Protein AF-A0AA38IYU4-F1 (afdb_monomer_lite)

Radius of gyration: 21.58 Å; chains: 1; bounding box: 38×47×58 Å

Foldseek 3Di:
DDDPDDDDPPPDPPDNADPVLLVVLLCCCPPVVDDLVVSCVVSVHPSVVSVCVNVVHPVPDPDDDDPDDPVVVVVVVVVVVCVVVVVVVVD

Organism: NCBI:txid2755281

InterPro domains:
  IPR007889 DNA binding HTH domain, Psq-type [PF05225] (18-57)
  IPR009057 Homedomain-like superfamily [SSF46689] (13-66)

pLDDT: mean 83.9, std 12.4, range [51.28, 95.06]

Structure (mmCIF, N/CA/C/O backbone):
data_AF-A0AA38IYU4-F1
#
_entry.id   AF-A0AA38IYU4-F1
#
loop_
_atom_site.group_PDB
_atom_site.id
_atom_site.type_symbol
_atom_site.label_atom_id
_atom_site.label_alt_id
_atom_site.label_comp_id
_atom_site.label_asym_id
_atom_site.label_entity_id
_atom_site.label_seq_id
_atom_site.pdbx_PDB_ins_code
_atom_site.Cartn_x
_atom_site.Cartn_y
_atom_site.Cartn_z
_atom_site.occupancy
_atom_site.B_iso_or_equiv
_atom_site.auth_seq_id
_atom_site.auth_comp_id
_atom_site.auth_asym_id
_atom_site.auth_atom_id
_atom_site.pdbx_PDB_model_num
ATOM 1 N N . MET A 1 1 ? 0.730 -36.088 -22.441 1.00 58.06 1 MET A N 1
ATOM 2 C CA . MET A 1 1 ? 0.304 -34.671 -22.550 1.00 58.06 1 MET A CA 1
ATOM 3 C C . MET A 1 1 ? 0.183 -34.071 -21.156 1.00 58.06 1 MET A C 1
ATOM 5 O O . MET A 1 1 ? -0.545 -34.620 -20.338 1.00 58.06 1 MET A O 1
ATOM 9 N N . GLY A 1 2 ? 0.912 -32.991 -20.862 1.00 73.81 2 GLY A N 1
ATOM 10 C CA . GLY A 1 2 ? 0.827 -32.302 -19.570 1.00 73.81 2 GLY A CA 1
ATOM 11 C C . GLY A 1 2 ? -0.503 -31.562 -19.414 1.00 73.81 2 GLY A C 1
ATOM 12 O O . GLY A 1 2 ? -0.997 -30.953 -20.364 1.00 73.81 2 GLY A O 1
ATOM 13 N N . ARG A 1 3 ? -1.101 -31.613 -18.221 1.00 69.94 3 ARG A N 1
ATOM 14 C CA . ARG A 1 3 ? -2.316 -30.847 -17.908 1.00 69.94 3 ARG A CA 1
ATOM 15 C C . ARG A 1 3 ? -2.041 -29.347 -18.113 1.00 69.94 3 ARG A C 1
ATOM 17 O O . ARG A 1 3 ? -1.150 -28.797 -17.472 1.00 69.94 3 ARG A O 1
ATOM 24 N N . LYS A 1 4 ? -2.818 -28.668 -18.969 1.00 72.44 4 LYS A N 1
ATOM 25 C CA . LYS A 1 4 ? -2.785 -27.199 -19.121 1.00 72.44 4 LYS A CA 1
ATOM 26 C C . LYS A 1 4 ? -3.489 -26.547 -17.928 1.00 72.44 4 LYS A C 1
ATOM 28 O O . LYS A 1 4 ? -4.690 -26.296 -17.964 1.00 72.44 4 LYS A O 1
ATOM 33 N N . TYR A 1 5 ? -2.753 -26.308 -16.849 1.00 73.75 5 TYR A N 1
ATOM 34 C CA . TYR A 1 5 ? -3.307 -25.693 -15.646 1.00 73.75 5 TYR A CA 1
ATOM 35 C C . TYR A 1 5 ? -3.553 -24.187 -15.848 1.00 73.75 5 TYR A C 1
ATOM 37 O O . TYR A 1 5 ? -2.609 -23.402 -15.905 1.00 73.75 5 TYR A O 1
ATOM 45 N N . LYS A 1 6 ? -4.826 -23.775 -15.933 1.00 75.12 6 LYS A N 1
ATOM 46 C CA . LYS A 1 6 ? -5.248 -22.366 -15.840 1.00 75.12 6 LYS A CA 1
ATOM 47 C C . LYS A 1 6 ? -5.739 -22.101 -14.416 1.00 75.12 6 LYS A C 1
ATOM 49 O O . LYS A 1 6 ? -6.709 -22.717 -13.977 1.00 75.12 6 LYS A O 1
ATOM 54 N N . ARG A 1 7 ? -5.062 -21.222 -13.670 1.00 66.00 7 ARG A N 1
ATOM 55 C CA . ARG A 1 7 ? -5.474 -20.872 -12.298 1.00 66.00 7 ARG A CA 1
ATOM 56 C C . ARG A 1 7 ? -6.773 -20.068 -12.308 1.00 66.00 7 ARG A C 1
ATOM 58 O O . ARG A 1 7 ? -6.942 -19.188 -13.147 1.00 66.00 7 ARG A O 1
ATOM 65 N N . LYS A 1 8 ? -7.650 -20.331 -11.335 1.00 77.25 8 LYS A N 1
ATOM 66 C CA . LYS A 1 8 ? -8.821 -19.487 -11.063 1.00 77.25 8 LYS A CA 1
ATOM 67 C C . LYS A 1 8 ? -8.354 -18.142 -10.499 1.00 77.25 8 LYS A C 1
ATOM 69 O O . LYS A 1 8 ? -7.507 -18.106 -9.602 1.00 77.25 8 LYS A O 1
ATOM 74 N N . VAL A 1 9 ? -8.901 -17.049 -11.019 1.00 55.50 9 VAL A N 1
ATOM 75 C CA . VAL A 1 9 ? -8.719 -15.710 -10.444 1.00 55.50 9 VAL A CA 1
ATOM 76 C C . VAL A 1 9 ? -9.269 -15.740 -9.010 1.00 55.50 9 VAL A C 1
ATOM 78 O O . VAL A 1 9 ? -10.341 -16.291 -8.785 1.00 55.50 9 VAL A O 1
ATOM 81 N N . GLY A 1 10 ? -8.491 -15.258 -8.034 1.00 56.66 10 GLY A N 1
ATOM 82 C CA . GLY A 1 10 ? -8.841 -15.322 -6.605 1.00 56.66 10 GLY A CA 1
ATOM 83 C C . GLY A 1 10 ? -8.358 -16.564 -5.840 1.00 56.66 10 GLY A C 1
ATOM 84 O O . GLY A 1 10 ? -8.559 -16.647 -4.639 1.00 56.66 10 GLY A O 1
ATOM 85 N N . SER A 1 11 ? -7.653 -17.521 -6.461 1.00 59.91 11 SER A N 1
ATOM 86 C CA . SER A 1 11 ? -7.113 -18.682 -5.713 1.00 59.91 11 SER A CA 1
ATOM 87 C C . SER A 1 11 ? -5.995 -18.327 -4.714 1.00 59.91 11 SER A C 1
ATOM 89 O O . SER A 1 11 ? -5.564 -19.190 -3.947 1.00 59.91 11 SER A O 1
ATOM 91 N N . ARG A 1 12 ? -5.441 -17.109 -4.771 1.00 62.56 12 ARG A N 1
ATOM 92 C CA . ARG A 1 12 ? -4.405 -16.646 -3.841 1.00 62.56 12 ARG A CA 1
ATOM 93 C C . ARG A 1 12 ? -5.076 -15.935 -2.665 1.00 62.56 12 ARG A C 1
ATOM 95 O O . ARG A 1 12 ? -5.355 -14.751 -2.772 1.00 62.56 12 ARG A O 1
ATOM 102 N N . SER A 1 13 ? -5.196 -16.634 -1.539 1.00 61.25 13 SER A N 1
ATOM 103 C CA . SER A 1 13 ? -5.783 -16.135 -0.278 1.00 61.25 13 SER A CA 1
ATOM 104 C C . SER A 1 13 ? -5.080 -14.904 0.337 1.00 61.25 13 SER A C 1
ATOM 106 O O . SER A 1 13 ? -5.574 -14.284 1.270 1.00 61.25 13 SER A O 1
ATOM 108 N N . TYR A 1 14 ? -3.907 -14.504 -0.167 1.00 64.69 14 TYR A N 1
ATOM 109 C CA . TYR A 1 14 ? -3.128 -13.415 0.434 1.00 64.69 14 TYR A CA 1
ATOM 110 C C . TYR A 1 14 ? -3.741 -12.011 0.228 1.00 64.69 14 TYR A C 1
ATOM 112 O O . TYR A 1 14 ? -3.290 -11.052 0.852 1.00 64.69 14 TYR A O 1
ATOM 120 N N . ARG A 1 15 ? -4.746 -11.847 -0.646 1.00 69.31 15 ARG A N 1
ATOM 121 C CA . ARG A 1 15 ? -5.350 -10.533 -0.937 1.00 69.31 15 ARG A CA 1
ATOM 122 C C . ARG A 1 15 ? -6.810 -10.672 -1.373 1.00 69.31 15 ARG A C 1
ATOM 124 O O . ARG A 1 15 ? -7.166 -10.307 -2.487 1.00 69.31 15 ARG A O 1
ATOM 131 N N . ASP A 1 16 ? -7.646 -11.190 -0.478 1.00 77.31 16 ASP A N 1
ATOM 132 C CA . ASP A 1 16 ? -9.085 -11.411 -0.710 1.00 77.31 16 ASP A CA 1
ATOM 133 C C . ASP A 1 16 ? -9.923 -10.109 -0.660 1.00 77.31 16 ASP A C 1
ATOM 135 O O . ASP A 1 16 ? -11.104 -10.114 -0.320 1.00 77.31 16 ASP A O 1
ATOM 139 N N . TYR A 1 17 ? -9.316 -8.966 -0.992 1.00 84.94 17 TYR A N 1
ATOM 140 C CA . TYR A 1 17 ? -9.963 -7.658 -1.066 1.00 84.94 17 TYR A CA 1
ATOM 141 C C . TYR A 1 17 ? -9.559 -6.938 -2.355 1.00 84.94 17 TYR A C 1
ATOM 143 O O . TYR A 1 17 ? -8.430 -7.071 -2.834 1.00 84.94 17 TYR A O 1
ATOM 151 N N . THR A 1 18 ? -10.496 -6.184 -2.927 1.00 88.00 18 THR A N 1
ATOM 152 C CA . THR A 1 18 ? -10.268 -5.392 -4.140 1.00 88.00 18 THR A CA 1
ATOM 153 C C . THR A 1 18 ? -9.496 -4.114 -3.824 1.00 88.00 18 THR A C 1
ATOM 155 O O . THR A 1 18 ? -9.512 -3.633 -2.689 1.00 88.00 18 THR A O 1
ATOM 158 N N . GLU A 1 19 ? -8.817 -3.558 -4.830 1.00 88.62 19 GLU A N 1
ATOM 159 C CA . GLU A 1 19 ? -8.097 -2.288 -4.675 1.00 88.62 19 GLU A CA 1
ATOM 160 C C . GLU A 1 19 ? -9.067 -1.133 -4.385 1.00 88.62 19 GLU A C 1
ATOM 162 O O . GLU A 1 19 ? -8.808 -0.334 -3.496 1.00 88.62 19 GLU A O 1
ATOM 167 N N . GLU A 1 20 ? -10.244 -1.138 -5.015 1.00 91.12 20 GLU A N 1
ATOM 168 C CA . GLU A 1 20 ? -11.322 -0.169 -4.767 1.00 91.12 20 GLU A CA 1
ATOM 169 C C . GLU A 1 20 ? -11.717 -0.113 -3.281 1.00 91.12 20 GLU A C 1
ATOM 171 O O . GLU A 1 20 ? -11.737 0.953 -2.670 1.00 91.12 20 GLU A O 1
ATOM 176 N N . LYS A 1 21 ? -11.940 -1.276 -2.647 1.00 92.25 21 LYS A N 1
ATOM 177 C CA . LYS A 1 21 ? -12.273 -1.344 -1.213 1.00 92.25 21 LYS A CA 1
ATOM 178 C C . LYS A 1 21 ? -11.131 -0.856 -0.328 1.00 92.25 21 LYS A C 1
ATOM 180 O O . LYS A 1 21 ? -11.380 -0.345 0.762 1.00 92.25 21 LYS A O 1
ATOM 185 N N . LEU A 1 22 ? -9.886 -1.057 -0.757 1.00 91.56 22 LEU A N 1
ATOM 186 C CA . LEU A 1 22 ? -8.716 -0.573 -0.034 1.00 91.56 22 LEU A CA 1
ATOM 187 C C . LEU A 1 22 ? -8.639 0.955 -0.083 1.00 91.56 22 LEU A C 1
ATOM 189 O O . LEU A 1 22 ? -8.432 1.572 0.960 1.00 91.56 22 LEU A O 1
ATOM 193 N N . GLU A 1 23 ? -8.826 1.555 -1.256 1.00 93.56 23 GLU A N 1
ATOM 194 C CA . GLU A 1 23 ? -8.823 3.010 -1.431 1.00 93.56 23 GLU A CA 1
ATOM 195 C C . GLU A 1 23 ? -9.976 3.676 -0.669 1.00 93.56 23 GLU A C 1
ATOM 197 O O . GLU A 1 23 ? -9.757 4.637 0.073 1.00 93.56 23 GLU A O 1
ATOM 202 N N . GLU A 1 24 ? -11.187 3.119 -0.737 1.00 94.56 24 GLU A N 1
ATOM 203 C CA . GLU A 1 24 ? -12.320 3.593 0.066 1.00 94.56 24 GLU A CA 1
ATOM 204 C C . GLU A 1 24 ? -12.043 3.491 1.573 1.00 94.56 24 GLU A C 1
ATOM 206 O O . GLU A 1 24 ? -12.311 4.422 2.331 1.00 94.56 24 GLU A O 1
ATOM 211 N N . ALA A 1 25 ? -11.460 2.383 2.038 1.00 94.19 25 ALA A N 1
ATOM 212 C CA . ALA A 1 25 ? -11.109 2.235 3.447 1.00 94.19 25 ALA A CA 1
ATOM 213 C C . ALA A 1 25 ? -10.072 3.278 3.894 1.00 94.19 25 ALA A C 1
ATOM 215 O O . ALA A 1 25 ? -10.174 3.801 5.004 1.00 94.19 25 ALA A O 1
ATOM 216 N N . LEU A 1 26 ? -9.087 3.587 3.046 1.00 93.62 26 LEU A N 1
ATOM 217 C CA . LEU A 1 26 ? -8.059 4.587 3.334 1.00 93.62 26 LEU A CA 1
ATOM 218 C C . LEU A 1 26 ? -8.641 6.002 3.376 1.00 93.62 26 LEU A C 1
ATOM 220 O O . LEU A 1 26 ? -8.389 6.708 4.350 1.00 93.62 26 LEU A O 1
ATOM 224 N N . THR A 1 27 ? -9.479 6.375 2.405 1.00 94.56 27 THR A N 1
ATOM 225 C CA . THR A 1 27 ? -10.160 7.685 2.387 1.00 94.56 27 THR A CA 1
ATOM 226 C C . THR A 1 27 ? -11.078 7.864 3.597 1.00 94.56 27 THR A C 1
ATOM 228 O O . THR A 1 27 ? -11.088 8.915 4.232 1.00 94.56 27 THR A O 1
ATOM 231 N N . LYS A 1 28 ? -11.795 6.815 4.032 1.00 94.31 28 LYS A N 1
ATOM 232 C CA . LYS A 1 28 ? -12.583 6.879 5.278 1.00 94.31 28 LYS A CA 1
ATOM 233 C C . LYS A 1 28 ? -11.731 7.097 6.526 1.00 94.31 28 LYS A C 1
ATOM 235 O O . LYS A 1 28 ? -12.172 7.781 7.451 1.00 94.31 28 LYS A O 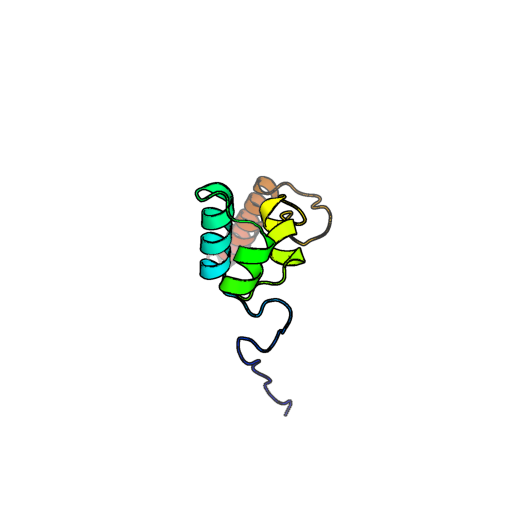1
ATOM 240 N N . VAL A 1 29 ? -10.536 6.517 6.577 1.00 93.38 29 VAL A N 1
ATOM 241 C CA . VAL A 1 29 ? -9.612 6.714 7.700 1.00 93.38 29 VAL A CA 1
ATOM 242 C C . VAL A 1 29 ? -9.042 8.135 7.699 1.00 93.38 29 VAL A C 1
ATOM 244 O O . VAL A 1 29 ? -8.969 8.730 8.771 1.00 93.38 29 VAL A O 1
ATOM 247 N N . THR A 1 30 ? -8.684 8.692 6.537 1.00 91.19 30 THR A N 1
ATOM 248 C CA . THR A 1 30 ? -8.104 10.043 6.435 1.00 91.19 30 THR A CA 1
ATOM 249 C C . THR A 1 30 ? -9.140 11.149 6.604 1.00 91.19 30 THR A C 1
ATOM 251 O O . THR A 1 30 ? -8.917 12.073 7.380 1.00 91.19 30 THR A O 1
ATOM 254 N N . ASP A 1 31 ? -10.285 11.040 5.932 1.00 90.12 31 ASP A N 1
ATOM 255 C CA . ASP A 1 31 ? -11.213 12.165 5.765 1.00 90.12 31 ASP A CA 1
ATOM 256 C C . ASP A 1 31 ? -12.279 12.190 6.863 1.00 90.12 31 ASP A C 1
ATOM 258 O O . ASP A 1 31 ? -12.718 13.249 7.306 1.00 90.12 31 ASP A O 1
ATOM 262 N N . PHE A 1 32 ? -12.696 11.009 7.333 1.00 86.94 32 PHE A N 1
ATOM 263 C CA . PHE A 1 32 ? -13.768 10.854 8.324 1.00 86.94 32 PHE A CA 1
ATOM 264 C C . PHE A 1 32 ? -13.245 10.485 9.720 1.00 86.94 32 PHE A C 1
ATOM 266 O O . PHE A 1 32 ? -14.038 10.142 10.601 1.00 86.94 32 PHE A O 1
ATOM 273 N N . ASN A 1 33 ? -11.923 10.530 9.927 1.00 86.06 33 ASN A N 1
ATOM 274 C CA . ASN A 1 33 ? -11.245 10.216 11.188 1.00 86.06 33 ASN A CA 1
ATOM 275 C C . ASN A 1 33 ? -11.647 8.843 11.775 1.00 86.06 33 ASN A C 1
ATOM 277 O O . ASN A 1 33 ? -11.744 8.652 12.992 1.00 86.06 33 ASN A O 1
ATOM 281 N N . TRP A 1 34 ? -11.955 7.870 10.909 1.00 93.12 34 TRP A N 1
ATOM 282 C CA . TRP A 1 34 ? -12.306 6.521 11.347 1.00 93.12 34 TRP A CA 1
ATOM 283 C C . TRP A 1 34 ? -11.094 5.797 11.920 1.00 93.12 34 TRP A C 1
ATOM 285 O O . TRP A 1 34 ? -9.983 5.874 11.401 1.00 93.12 34 TRP A O 1
ATOM 295 N N . SER A 1 35 ? -11.323 4.985 12.954 1.00 94.38 35 SER A N 1
ATOM 296 C CA . SER A 1 35 ? -10.274 4.091 13.430 1.00 94.38 35 SER A CA 1
ATOM 297 C C . SER A 1 35 ? -9.966 3.022 12.378 1.00 94.38 35 SER A C 1
ATOM 299 O O . SER A 1 35 ? -10.866 2.421 11.785 1.00 94.38 35 SER A O 1
ATOM 301 N N . ILE A 1 36 ? -8.679 2.722 12.191 1.00 93.88 36 ILE A N 1
ATOM 302 C CA . ILE A 1 36 ? -8.216 1.705 11.230 1.00 93.88 36 ILE A CA 1
ATOM 303 C C . ILE A 1 36 ? -8.869 0.344 11.516 1.00 93.88 36 ILE A C 1
ATOM 305 O O . ILE A 1 36 ? -9.239 -0.372 10.593 1.00 93.88 36 ILE A O 1
ATOM 309 N N . LYS A 1 37 ? -9.091 -0.002 12.794 1.00 95.00 37 LYS A N 1
ATOM 310 C CA . LYS A 1 37 ? -9.815 -1.227 13.187 1.00 95.00 37 LYS A CA 1
ATOM 311 C C . LYS A 1 37 ? -11.266 -1.235 12.697 1.00 95.00 37 LYS A C 1
ATOM 313 O O . LYS A 1 37 ? -11.743 -2.276 12.247 1.00 95.00 37 LYS A O 1
ATOM 318 N N . LYS A 1 38 ? -11.966 -0.097 12.778 1.00 95.06 38 LYS A N 1
ATOM 319 C CA . LYS A 1 38 ? -13.346 0.038 12.293 1.00 95.06 38 LYS A CA 1
ATOM 320 C C . LYS A 1 38 ? -13.401 -0.123 10.774 1.00 95.06 38 LYS A C 1
ATOM 322 O O . LYS A 1 38 ? -14.200 -0.917 10.289 1.00 95.06 38 LYS A O 1
ATOM 327 N N . ALA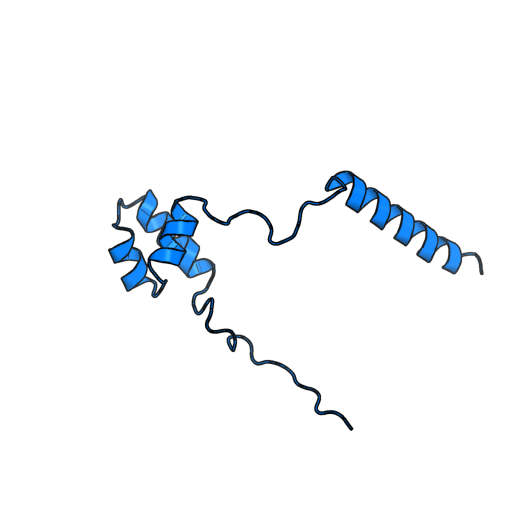 A 1 39 ? -12.523 0.567 10.046 1.00 94.88 39 ALA A N 1
ATOM 328 C CA . ALA A 1 39 ? -12.430 0.448 8.593 1.00 94.88 39 ALA A CA 1
ATOM 329 C C . ALA A 1 39 ? -12.075 -0.988 8.161 1.00 94.88 39 ALA A C 1
ATOM 331 O O . ALA A 1 39 ? -12.772 -1.573 7.340 1.00 94.88 39 ALA A O 1
ATOM 332 N N . ALA A 1 40 ? -11.078 -1.610 8.795 1.00 94.19 40 ALA A N 1
ATOM 333 C CA . ALA A 1 40 ? -10.687 -2.997 8.539 1.00 94.19 40 ALA A CA 1
ATOM 334 C C . ALA A 1 40 ? -11.872 -3.976 8.642 1.00 94.19 40 ALA A C 1
ATOM 336 O O . ALA A 1 40 ? -12.083 -4.796 7.750 1.00 94.19 40 ALA A O 1
ATOM 337 N N . LYS A 1 41 ? -12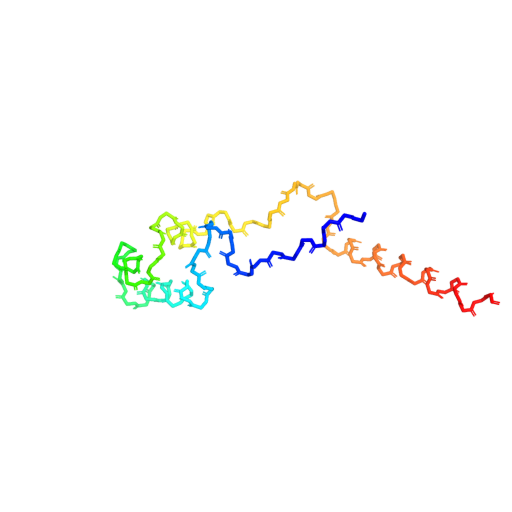.691 -3.851 9.696 1.00 94.19 41 LYS A N 1
ATOM 338 C CA . LYS A 1 41 ? -13.868 -4.708 9.901 1.00 94.19 41 LYS A CA 1
ATOM 339 C C . LYS A 1 41 ? -14.959 -4.477 8.852 1.00 94.19 41 LYS A C 1
ATOM 341 O O . LYS A 1 41 ? -15.545 -5.445 8.383 1.00 94.19 41 LYS A O 1
ATOM 346 N N . LEU A 1 42 ? -15.238 -3.221 8.499 1.00 94.00 42 LEU A N 1
ATOM 347 C CA . LEU A 1 42 ? -16.303 -2.873 7.549 1.00 94.00 42 LEU A CA 1
ATOM 348 C C . LEU A 1 42 ? -15.961 -3.270 6.111 1.00 94.00 42 LEU A C 1
ATOM 350 O O . LEU A 1 42 ? -16.813 -3.793 5.401 1.00 94.00 42 LEU A O 1
ATOM 354 N N . TYR A 1 43 ? -14.711 -3.061 5.702 1.00 92.06 43 TYR A N 1
ATOM 355 C CA . TYR A 1 43 ? -14.255 -3.343 4.341 1.00 92.06 43 TYR A CA 1
ATOM 356 C C . TYR A 1 43 ? -13.724 -4.774 4.158 1.00 92.06 43 TYR A C 1
ATOM 358 O O . TYR A 1 43 ? -13.399 -5.169 3.038 1.00 92.06 43 TYR A O 1
ATOM 366 N N . GLY A 1 44 ? -13.655 -5.569 5.233 1.00 91.19 44 GLY A N 1
ATOM 367 C CA . GLY A 1 44 ? -13.163 -6.950 5.194 1.00 91.19 44 GLY A CA 1
ATOM 368 C C . GLY A 1 44 ? -11.661 -7.054 4.917 1.00 91.19 44 GLY A C 1
ATOM 369 O O . GLY A 1 44 ? -11.198 -8.056 4.380 1.00 91.19 44 GLY A O 1
ATOM 370 N N . ILE A 1 45 ? -10.893 -6.017 5.259 1.00 91.19 45 ILE A N 1
ATOM 371 C CA . ILE A 1 45 ? -9.449 -5.949 5.016 1.00 91.19 45 ILE A CA 1
ATOM 372 C C . ILE A 1 45 ? -8.726 -6.267 6.326 1.00 91.19 45 ILE A C 1
ATOM 374 O O . ILE A 1 45 ? -9.047 -5.667 7.355 1.00 91.19 45 ILE A O 1
ATOM 378 N N . PRO A 1 46 ? -7.718 -7.157 6.334 1.00 92.00 46 PRO A N 1
ATOM 379 C CA . PRO A 1 46 ? -6.921 -7.403 7.528 1.00 92.00 46 PRO A CA 1
ATOM 380 C C . PRO A 1 46 ? -6.308 -6.109 8.071 1.00 92.00 46 PRO A C 1
ATOM 382 O O . PRO A 1 46 ? -5.704 -5.333 7.328 1.00 92.00 46 PRO A O 1
ATOM 385 N N . TYR A 1 47 ? -6.412 -5.903 9.387 1.00 93.75 47 TYR A N 1
ATOM 386 C CA . TYR A 1 47 ? -5.923 -4.690 10.050 1.00 93.75 47 TYR A CA 1
ATOM 387 C C . TYR A 1 47 ? -4.466 -4.367 9.693 1.00 93.75 47 TYR A C 1
ATOM 389 O O . TYR A 1 47 ? -4.164 -3.228 9.357 1.00 93.75 47 TYR A O 1
ATOM 397 N N . GLY A 1 48 ? -3.575 -5.367 9.722 1.00 92.06 48 GLY A N 1
ATOM 398 C CA . GLY A 1 48 ? -2.158 -5.176 9.401 1.00 92.06 48 GLY A CA 1
ATOM 399 C C . GLY A 1 48 ? -1.935 -4.706 7.962 1.00 92.06 48 GLY A C 1
ATOM 400 O O . GLY A 1 48 ? -1.128 -3.812 7.728 1.00 92.06 48 GLY A O 1
ATOM 401 N N . SER A 1 49 ? -2.700 -5.237 7.005 1.00 90.56 49 SER A N 1
ATOM 402 C CA . SER A 1 49 ? -2.627 -4.815 5.603 1.00 90.56 49 SER A CA 1
ATOM 403 C C . SER A 1 49 ? -3.065 -3.363 5.431 1.00 90.56 49 SER A C 1
ATOM 405 O O . SER A 1 49 ? -2.358 -2.586 4.789 1.00 90.56 49 SER A O 1
ATOM 407 N N . LEU A 1 50 ? -4.191 -2.983 6.045 1.00 92.50 50 LEU A N 1
ATOM 408 C CA . LEU A 1 50 ? -4.698 -1.613 5.988 1.00 92.50 50 LEU A CA 1
ATOM 409 C C . LEU A 1 50 ? -3.758 -0.635 6.709 1.00 92.50 50 LEU A C 1
ATOM 411 O O . LEU A 1 50 ? -3.461 0.432 6.184 1.00 92.50 50 LEU A O 1
ATOM 415 N N . TYR A 1 51 ? -3.225 -1.024 7.870 1.00 94.25 51 TYR A N 1
ATOM 416 C CA . TYR A 1 51 ? -2.252 -0.240 8.630 1.00 94.25 51 TYR A CA 1
ATOM 417 C C . TYR A 1 51 ? -0.960 -0.009 7.841 1.00 94.25 51 TYR A C 1
ATOM 419 O O 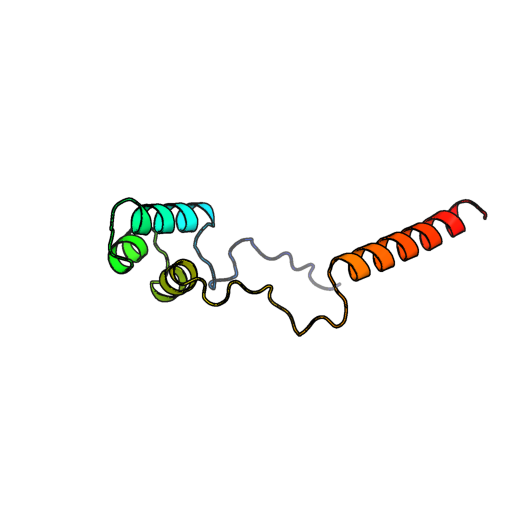. TYR A 1 51 ? -0.492 1.124 7.750 1.00 94.25 51 TYR A O 1
ATOM 427 N N . ASN A 1 52 ? -0.406 -1.060 7.229 1.00 92.56 52 ASN A N 1
ATOM 428 C CA . ASN A 1 52 ? 0.804 -0.953 6.418 1.00 92.56 52 ASN A CA 1
ATOM 429 C C . ASN A 1 52 ? 0.596 0.003 5.245 1.00 92.56 52 ASN A C 1
ATOM 431 O O . ASN A 1 52 ? 1.454 0.835 4.973 1.00 92.56 52 ASN A O 1
ATOM 435 N N . LYS A 1 53 ? -0.560 -0.078 4.580 1.00 91.06 53 LYS A N 1
ATOM 436 C CA . LYS A 1 53 ? -0.912 0.824 3.479 1.00 91.06 53 LYS A CA 1
ATOM 437 C C . LYS A 1 53 ? -1.082 2.265 3.959 1.00 91.06 53 LYS A C 1
ATOM 439 O O . LYS A 1 53 ? -0.462 3.150 3.384 1.00 91.06 53 LYS A O 1
ATOM 444 N N . TYR A 1 54 ? -1.805 2.480 5.059 1.00 91.81 54 TYR A N 1
ATOM 445 C CA . TYR A 1 54 ? -1.971 3.797 5.681 1.00 91.81 54 TYR A CA 1
ATOM 446 C C . TYR A 1 54 ? -0.633 4.437 6.086 1.00 91.81 54 TYR A C 1
ATOM 448 O O . TYR A 1 54 ? -0.429 5.632 5.905 1.00 91.81 54 TYR A O 1
ATOM 456 N N . LYS A 1 55 ? 0.308 3.644 6.611 1.00 91.75 55 LYS A N 1
ATOM 457 C CA . LYS A 1 55 ? 1.641 4.116 7.012 1.00 91.75 55 LYS A CA 1
ATOM 458 C C . LYS A 1 55 ? 2.656 4.199 5.871 1.00 91.75 55 LYS A C 1
ATOM 460 O O . LYS A 1 55 ? 3.796 4.573 6.130 1.00 91.75 55 LYS A O 1
ATOM 465 N N . GLY A 1 56 ? 2.293 3.834 4.641 1.00 88.75 56 GLY A N 1
ATOM 466 C CA . GLY A 1 56 ? 3.254 3.776 3.537 1.00 88.75 56 GLY A CA 1
ATOM 467 C C . GLY A 1 56 ? 4.366 2.742 3.767 1.00 88.75 56 GLY A C 1
ATOM 468 O O . GLY A 1 56 ? 5.492 2.904 3.300 1.00 88.75 56 GLY A O 1
ATOM 469 N N . LEU A 1 57 ? 4.075 1.660 4.489 1.00 86.88 57 LEU A N 1
ATOM 470 C CA . LEU A 1 57 ? 4.983 0.530 4.660 1.00 86.88 57 LEU A CA 1
ATOM 471 C C . LEU A 1 57 ? 4.841 -0.440 3.483 1.00 86.88 57 LEU A C 1
ATOM 473 O O . LEU A 1 57 ? 3.744 -0.696 2.982 1.00 86.88 57 LEU A O 1
ATOM 477 N N . HIS A 1 58 ? 5.967 -1.014 3.051 1.00 76.31 58 HIS A N 1
ATOM 478 C CA . HIS A 1 58 ? 6.019 -2.007 1.968 1.00 76.31 58 HIS A CA 1
ATOM 479 C C . HIS A 1 58 ? 5.383 -1.535 0.638 1.00 76.31 58 HIS A C 1
ATOM 481 O O . HIS A 1 58 ? 4.810 -2.335 -0.100 1.00 76.31 58 HIS A O 1
ATOM 487 N N . VAL A 1 59 ? 5.466 -0.233 0.330 1.00 77.31 59 VAL A N 1
ATOM 488 C CA . VAL A 1 59 ? 5.035 0.359 -0.961 1.00 77.31 59 VAL A CA 1
ATOM 489 C C . VAL A 1 59 ? 6.104 0.271 -2.046 1.00 77.31 59 VAL A C 1
ATOM 491 O O . VAL A 1 59 ? 5.803 0.483 -3.218 1.00 77.31 59 VAL A O 1
ATOM 494 N N . LYS A 1 60 ? 7.352 -0.043 -1.677 1.00 79.31 60 LYS A N 1
ATOM 495 C CA . LYS A 1 60 ? 8.442 -0.210 -2.641 1.00 79.31 60 LYS A CA 1
ATOM 496 C C . LYS A 1 60 ? 8.080 -1.305 -3.644 1.00 79.31 60 LYS A C 1
ATOM 498 O O . LYS A 1 60 ? 7.503 -2.329 -3.271 1.00 79.31 60 LYS A O 1
ATOM 503 N N . LYS A 1 61 ? 8.448 -1.088 -4.909 1.00 74.69 61 LYS A N 1
ATOM 504 C CA . LYS A 1 61 ? 8.313 -2.095 -5.964 1.00 74.69 61 LYS A CA 1
ATOM 505 C C . LYS A 1 61 ? 8.982 -3.383 -5.485 1.00 74.69 61 LYS A C 1
ATOM 507 O O . LYS A 1 61 ? 10.130 -3.363 -5.050 1.00 74.69 61 LYS A O 1
ATOM 512 N N . VAL A 1 62 ? 8.238 -4.484 -5.530 1.00 80.25 62 VAL A N 1
ATOM 513 C CA . VAL A 1 62 ? 8.776 -5.8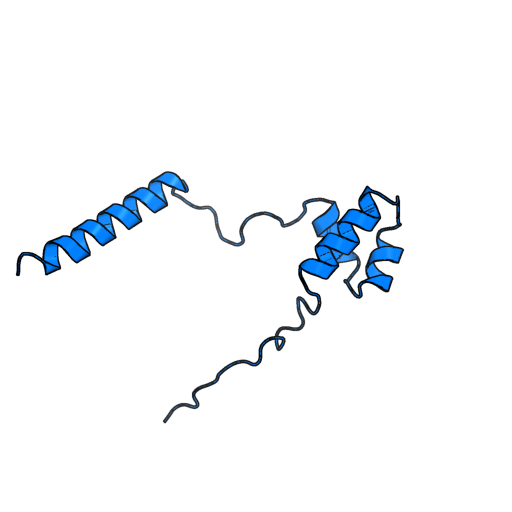00 -5.183 1.00 80.25 62 VAL A CA 1
ATOM 514 C C . VAL A 1 62 ? 9.896 -6.153 -6.165 1.00 80.25 62 VAL A C 1
ATOM 516 O O . VAL A 1 62 ? 9.720 -6.039 -7.377 1.00 80.25 62 VAL A O 1
ATOM 519 N N . GLY A 1 63 ? 11.056 -6.537 -5.640 1.00 80.00 63 GLY A N 1
ATOM 520 C CA . GLY A 1 63 ? 12.259 -6.794 -6.427 1.00 80.00 63 GLY A CA 1
ATOM 521 C C . GLY A 1 63 ? 13.526 -6.524 -5.620 1.00 80.00 63 GLY A C 1
ATOM 522 O O . GLY A 1 63 ? 13.471 -5.913 -4.552 1.00 80.00 63 GLY A O 1
ATOM 523 N N . GLY A 1 64 ? 14.658 -7.017 -6.117 1.00 79.31 64 GLY A N 1
ATOM 524 C CA . GLY A 1 64 ? 15.973 -6.664 -5.584 1.00 79.31 64 GLY A CA 1
ATOM 525 C C . GLY A 1 64 ? 16.390 -5.246 -5.982 1.00 79.31 64 GLY A C 1
ATOM 526 O O . GLY A 1 64 ? 15.657 -4.531 -6.666 1.00 79.31 64 GLY A O 1
ATOM 527 N N . GLN A 1 65 ? 17.589 -4.849 -5.563 1.00 82.00 65 GLN A N 1
ATOM 528 C CA . GLN A 1 65 ? 18.205 -3.601 -6.003 1.00 82.00 65 GLN A CA 1
ATOM 529 C C . GLN A 1 65 ? 18.413 -3.628 -7.524 1.00 82.00 65 GLN A C 1
ATOM 531 O O . GLN A 1 65 ? 19.049 -4.542 -8.049 1.00 82.00 65 GLN A O 1
ATOM 536 N N . THR A 1 66 ? 17.865 -2.641 -8.231 1.00 83.69 66 THR A N 1
ATOM 537 C CA . THR A 1 66 ? 18.107 -2.466 -9.664 1.00 83.69 66 THR A CA 1
ATOM 538 C C . THR A 1 66 ? 19.478 -1.829 -9.862 1.00 83.69 66 THR A C 1
ATOM 540 O O . THR A 1 66 ? 19.796 -0.830 -9.220 1.00 83.69 66 THR A O 1
ATOM 543 N N . VAL A 1 67 ? 20.299 -2.422 -10.732 1.00 89.81 67 VAL A N 1
ATOM 544 C CA . VAL A 1 67 ? 21.596 -1.846 -11.129 1.00 89.81 67 VAL A CA 1
ATOM 545 C C . VAL A 1 67 ? 21.386 -0.629 -12.032 1.00 89.81 67 VAL A C 1
ATOM 547 O O . VAL A 1 67 ? 22.113 0.349 -11.914 1.00 89.81 67 VAL A O 1
ATOM 550 N N . PHE A 1 68 ? 20.365 -0.675 -12.891 1.00 88.50 68 PHE A N 1
ATOM 551 C CA . PHE A 1 68 ? 20.020 0.396 -13.821 1.00 88.50 68 PHE A CA 1
ATOM 552 C C . PHE A 1 68 ? 18.905 1.289 -13.279 1.00 88.50 68 PHE A C 1
ATOM 554 O O . PHE A 1 68 ? 18.040 0.861 -12.505 1.00 88.50 68 PHE A O 1
ATOM 561 N N . THR A 1 69 ? 18.910 2.540 -13.725 1.00 92.19 69 THR A N 1
ATOM 562 C CA . THR A 1 69 ? 17.794 3.466 -13.545 1.00 92.19 69 THR A CA 1
ATOM 563 C C . THR A 1 69 ? 16.653 3.138 -14.509 1.00 92.19 69 THR A C 1
ATOM 565 O O . THR A 1 69 ? 16.831 2.499 -15.546 1.00 92.19 69 THR A O 1
ATOM 568 N N . HIS A 1 70 ? 15.445 3.610 -14.192 1.00 89.00 70 HIS A N 1
ATOM 569 C CA . HIS A 1 70 ? 14.266 3.348 -15.022 1.00 89.00 70 HIS A CA 1
ATOM 570 C C . HIS A 1 70 ? 14.390 3.911 -16.451 1.00 89.00 70 HIS A C 1
ATOM 572 O O . HIS A 1 70 ? 13.800 3.376 -17.392 1.00 89.00 70 HIS A O 1
ATOM 578 N N . GLU A 1 71 ? 15.136 5.003 -16.617 1.00 93.19 71 GLU A N 1
ATOM 579 C CA . GLU A 1 71 ? 15.384 5.626 -17.917 1.00 93.19 71 GLU A CA 1
ATOM 580 C C . GLU A 1 71 ? 16.370 4.806 -18.753 1.00 93.19 71 GLU A C 1
ATOM 582 O O . GLU A 1 71 ? 16.105 4.552 -19.929 1.00 93.19 71 GLU A O 1
ATOM 587 N N . GLU A 1 72 ? 17.442 4.307 -18.133 1.00 93.31 72 GLU A N 1
ATOM 588 C CA . GLU A 1 72 ? 18.413 3.413 -18.772 1.00 93.31 72 GLU A CA 1
ATOM 589 C C . GLU A 1 72 ? 17.767 2.093 -19.196 1.00 93.31 72 GLU A C 1
ATOM 591 O O . GLU A 1 72 ? 17.925 1.676 -20.343 1.00 93.31 72 GLU A O 1
ATOM 596 N N . GLU A 1 73 ? 16.966 1.468 -18.324 1.00 92.19 73 GLU A N 1
ATOM 597 C CA . GLU A 1 73 ? 16.217 0.252 -18.664 1.00 92.19 73 GLU A CA 1
ATOM 598 C C . GLU A 1 73 ? 15.349 0.468 -19.915 1.00 92.19 73 GLU A C 1
ATOM 600 O O . GLU A 1 73 ? 15.344 -0.359 -20.830 1.00 92.19 73 GLU A O 1
ATOM 605 N N . LYS A 1 74 ? 14.648 1.609 -20.005 1.00 94.94 74 LYS A N 1
ATOM 606 C CA . LYS A 1 74 ? 13.844 1.962 -21.187 1.00 94.94 74 LYS A CA 1
ATOM 607 C C . LYS A 1 74 ? 14.700 2.172 -22.430 1.00 94.94 74 LYS A C 1
ATOM 609 O O . LYS A 1 74 ? 14.285 1.753 -23.510 1.00 94.94 74 LYS A O 1
ATOM 614 N N . ALA A 1 75 ? 15.846 2.836 -22.305 1.00 94.44 75 ALA A N 1
ATOM 615 C CA . ALA A 1 75 ? 16.750 3.076 -23.425 1.00 94.44 75 ALA A CA 1
ATOM 616 C C . ALA A 1 75 ? 17.295 1.758 -23.994 1.00 94.44 75 ALA A C 1
ATOM 618 O O . ALA A 1 75 ? 17.242 1.555 -25.207 1.00 94.44 75 ALA A O 1
ATOM 619 N N . ILE A 1 76 ? 17.716 0.838 -23.120 1.00 94.12 76 ILE A N 1
ATOM 620 C CA . ILE A 1 76 ? 18.208 -0.496 -23.493 1.00 94.12 76 ILE A CA 1
ATOM 621 C C . ILE A 1 76 ? 17.110 -1.312 -24.185 1.00 94.12 76 ILE A C 1
ATOM 623 O O . ILE A 1 76 ? 17.348 -1.930 -25.218 1.00 94.12 76 ILE A O 1
ATOM 627 N N . VAL A 1 77 ? 15.881 -1.296 -23.660 1.00 94.12 77 VAL A N 1
ATOM 628 C CA . VAL A 1 77 ? 14.758 -2.009 -24.291 1.00 94.12 77 VAL A CA 1
ATOM 629 C C . VAL A 1 77 ? 14.437 -1.424 -25.669 1.00 94.12 77 VAL A C 1
ATOM 631 O O . VAL A 1 77 ? 14.240 -2.173 -26.623 1.00 94.12 77 VAL A O 1
ATOM 634 N N . ARG A 1 78 ? 14.411 -0.092 -25.804 1.00 92.94 78 ARG A N 1
ATOM 635 C CA . ARG A 1 78 ? 14.157 0.579 -27.089 1.00 92.94 78 ARG A CA 1
ATOM 636 C C . ARG A 1 78 ? 15.220 0.244 -28.128 1.00 92.94 78 ARG A C 1
ATOM 638 O O . ARG A 1 78 ? 14.860 -0.055 -29.264 1.00 92.94 78 ARG A O 1
ATOM 645 N N . SER A 1 79 ? 16.500 0.275 -27.756 1.00 89.94 79 SER A N 1
ATOM 646 C CA . SER A 1 79 ? 17.587 -0.065 -28.676 1.00 89.94 79 SER A CA 1
ATOM 647 C C . SER A 1 79 ? 17.546 -1.542 -29.069 1.00 89.94 79 SER A C 1
ATOM 649 O O . SER A 1 79 ? 17.652 -1.848 -30.254 1.00 89.94 79 SER A O 1
ATOM 651 N N . ALA A 1 80 ? 17.288 -2.449 -28.120 1.00 92.62 80 ALA A N 1
ATOM 652 C CA . ALA A 1 80 ? 17.138 -3.875 -28.400 1.00 92.62 80 ALA A CA 1
ATOM 653 C C . ALA A 1 80 ? 15.987 -4.154 -29.384 1.00 92.62 80 ALA A C 1
ATOM 655 O O . ALA A 1 80 ? 16.160 -4.915 -30.334 1.00 92.62 80 ALA A O 1
ATOM 656 N N . ILE A 1 81 ? 14.834 -3.498 -29.200 1.00 92.81 81 ILE A N 1
ATOM 657 C CA . ILE A 1 81 ? 13.692 -3.596 -30.122 1.00 92.81 81 ILE A CA 1
ATOM 658 C C . ILE A 1 81 ? 14.053 -3.031 -31.498 1.00 92.81 81 ILE A C 1
ATOM 660 O O . ILE A 1 81 ? 13.748 -3.654 -32.512 1.00 92.81 81 ILE A O 1
ATOM 664 N N . HIS A 1 82 ? 14.703 -1.866 -31.546 1.00 88.56 82 HIS A N 1
ATOM 665 C CA . HIS A 1 82 ? 15.089 -1.230 -32.803 1.00 88.56 82 HIS A CA 1
ATOM 666 C C . HIS A 1 82 ? 16.041 -2.110 -33.618 1.00 88.56 82 HIS A C 1
ATOM 668 O O . HIS A 1 82 ? 15.816 -2.298 -34.809 1.00 88.56 82 HIS A O 1
ATOM 674 N N . VAL A 1 83 ? 17.048 -2.709 -32.975 1.00 89.25 83 VAL A N 1
ATOM 675 C CA . VAL A 1 83 ? 17.956 -3.664 -33.626 1.00 89.25 83 VAL A CA 1
ATOM 676 C C . VAL A 1 83 ? 17.192 -4.906 -34.087 1.00 89.25 83 VAL A C 1
ATOM 678 O O . VAL A 1 83 ? 17.329 -5.306 -35.238 1.00 89.25 83 VAL A O 1
ATOM 681 N N . ALA A 1 84 ? 16.341 -5.488 -33.239 1.00 85.25 84 ALA A N 1
ATOM 682 C CA . ALA A 1 84 ? 15.588 -6.692 -33.591 1.00 85.25 84 ALA A CA 1
ATOM 683 C C . ALA A 1 84 ? 14.644 -6.484 -34.791 1.00 85.25 84 ALA A C 1
ATOM 685 O O . ALA A 1 84 ? 14.536 -7.362 -35.642 1.00 85.25 84 ALA A O 1
ATOM 686 N N . ILE A 1 85 ? 13.980 -5.326 -34.879 1.00 85.62 85 ILE A N 1
ATOM 687 C CA . ILE A 1 85 ? 13.074 -4.992 -35.989 1.00 85.62 85 ILE A CA 1
ATOM 688 C C . ILE A 1 85 ? 13.858 -4.549 -37.230 1.00 85.62 85 ILE A C 1
ATOM 690 O O . ILE A 1 85 ? 13.520 -4.950 -38.340 1.00 85.62 85 ILE A O 1
ATOM 694 N N . GLY A 1 86 ? 14.912 -3.747 -37.063 1.00 67.06 86 GLY A N 1
ATOM 695 C CA . GLY A 1 86 ? 15.747 -3.266 -38.167 1.00 67.06 86 GLY A CA 1
ATOM 696 C C . GLY A 1 86 ? 16.455 -4.398 -38.914 1.00 67.06 86 GLY A C 1
ATOM 697 O O . GLY A 1 86 ? 16.535 -4.360 -40.137 1.00 67.06 86 GLY A O 1
ATOM 698 N N . VAL A 1 87 ? 16.877 -5.447 -38.201 1.00 59.25 87 VAL A N 1
ATOM 699 C CA . VA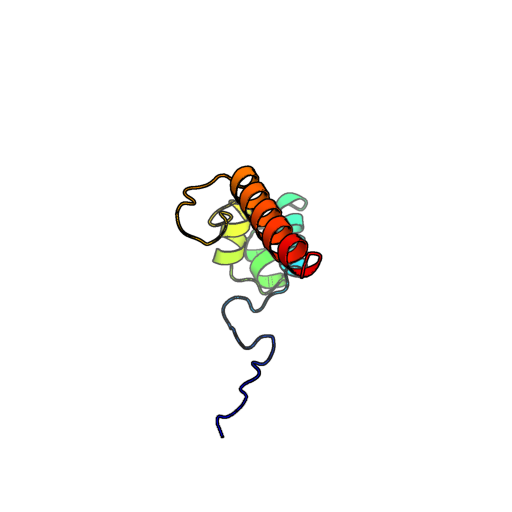L A 1 87 ? 17.427 -6.676 -38.802 1.00 59.25 87 VAL A CA 1
ATOM 700 C C . VAL A 1 87 ? 16.370 -7.438 -39.614 1.00 59.25 87 VAL A C 1
ATOM 702 O O . VAL A 1 87 ? 16.710 -8.077 -40.601 1.00 59.25 87 VAL A O 1
ATOM 705 N N . PHE A 1 88 ? 15.088 -7.338 -39.253 1.00 55.81 88 PHE A N 1
ATOM 706 C CA . PHE A 1 88 ? 13.984 -8.006 -39.953 1.00 55.81 88 PHE A CA 1
ATOM 707 C C . PHE A 1 88 ? 13.523 -7.292 -41.234 1.00 55.81 88 PHE A C 1
ATOM 709 O O . PHE A 1 88 ? 12.811 -7.893 -42.029 1.00 55.81 88 PHE A O 1
ATOM 716 N N . LEU A 1 89 ? 13.885 -6.018 -41.421 1.00 56.94 89 LEU A N 1
ATOM 717 C CA . LEU A 1 89 ? 13.497 -5.208 -42.587 1.00 56.94 89 LEU A CA 1
ATOM 718 C C . LEU A 1 89 ? 14.611 -5.076 -43.641 1.00 56.94 89 LEU A C 1
ATOM 720 O O . LEU A 1 89 ? 14.383 -4.475 -44.686 1.00 56.94 89 LEU A O 1
ATOM 724 N N . TYR A 1 90 ? 15.798 -5.621 -43.367 1.00 55.53 90 TYR A N 1
ATOM 725 C CA . TYR A 1 90 ? 16.967 -5.601 -44.258 1.00 55.53 90 TYR A CA 1
ATOM 726 C C . TYR A 1 90 ? 17.419 -7.005 -44.715 1.00 55.53 90 TYR A C 1
ATOM 728 O O . TYR A 1 90 ? 18.504 -7.143 -45.281 1.00 55.53 90 TYR A O 1
ATOM 736 N N . VAL A 1 91 ? 16.589 -8.031 -44.492 1.00 51.28 91 VAL A N 1
ATOM 737 C CA . VAL A 1 91 ? 16.707 -9.392 -45.053 1.00 51.28 91 VAL A CA 1
ATOM 738 C C . VAL A 1 91 ? 15.477 -9.659 -45.906 1.00 51.28 91 VAL A C 1
ATOM 740 O O . VAL A 1 91 ? 15.652 -10.167 -47.033 1.00 51.28 91 VAL A O 1
#

Sequence (91 aa):
MGRKYKRKVGSRSYRDYTEEKLEEALTKVTDFNWSIKKAAKLYGIPYGSLYNKYKGLHVKKVGGQTVFTHEEEKAIVRSAIHVAIGVFLYV

Secondary structure (DSSP, 8-state):
-----PPPTT--GGG-S-HHHHHHHHHHHHHS---HHHHHHHHT--HHHHHHHHTTTT-SPSSS--SS-HHHHHHHHHHHHHHHHHHHS--